Protein AF-A0A921BGT0-F1 (afdb_monomer_lite)

pLDDT: mean 76.11, std 23.1, range [27.59, 96.0]

Sequence (162 aa):
MQVGGSRNTGKLLMDRSSPGRMGVVPPTLDVPLQILPDDSMLRSELDLPEISEPEVVQYFTNLSQLNFSIDTHFYPLGSCTMKYNPKINDEVSFMAGFAGIHPRQPLETCQGALEVLYRLQEFLAKGYRDGRCKSRYLGRCSRGTCWCVDDESLSHVARGPS

Radius of gyration: 26.32 Å; chains: 1; bounding box: 71×54×64 Å

Structure (mmCIF, N/CA/C/O backbone):
data_AF-A0A921BGT0-F1
#
_entry.id   AF-A0A921BGT0-F1
#
loop_
_atom_site.group_PDB
_atom_site.id
_atom_site.type_symbol
_atom_site.label_atom_id
_atom_site.label_alt_id
_atom_site.label_comp_id
_atom_site.label_asym_id
_atom_site.label_entity_id
_atom_site.label_seq_id
_atom_site.pdbx_PDB_ins_code
_atom_site.Cartn_x
_atom_site.Cartn_y
_atom_site.Cartn_z
_atom_site.occupancy
_atom_site.B_iso_or_equiv
_atom_site.auth_seq_id
_atom_site.auth_com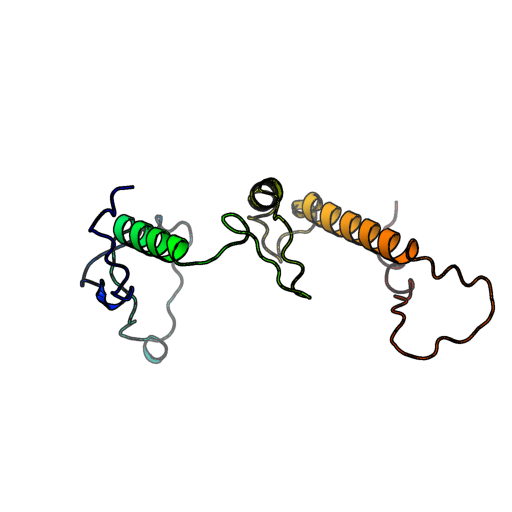p_id
_atom_site.auth_asym_id
_atom_site.auth_atom_id
_atom_site.pdbx_PDB_model_num
ATOM 1 N N . MET A 1 1 ? -1.478 26.222 18.341 1.00 41.56 1 MET A N 1
ATOM 2 C CA . MET A 1 1 ? -1.919 25.003 17.629 1.00 41.56 1 MET A CA 1
ATOM 3 C C . MET A 1 1 ? -2.909 24.281 18.521 1.00 41.56 1 MET A C 1
ATOM 5 O O . MET A 1 1 ? -2.507 23.746 19.544 1.00 41.56 1 MET A O 1
ATOM 9 N N . GLN A 1 2 ? -4.203 24.382 18.217 1.00 32.31 2 GLN A N 1
ATOM 10 C CA . GLN A 1 2 ? -5.253 23.734 19.004 1.00 32.31 2 GLN A CA 1
ATOM 11 C C . GLN A 1 2 ? -5.064 22.214 18.947 1.00 32.31 2 GLN A C 1
ATOM 13 O O . GLN A 1 2 ? -5.083 21.615 17.873 1.00 32.31 2 GLN A O 1
ATOM 18 N N . VAL A 1 3 ? -4.853 21.599 20.109 1.00 43.56 3 VAL A N 1
ATOM 19 C CA . VAL A 1 3 ? -4.870 20.146 20.272 1.00 43.56 3 VAL A CA 1
ATOM 20 C C . VAL A 1 3 ? -6.332 19.719 20.139 1.00 43.56 3 VAL A C 1
ATOM 22 O O . VAL A 1 3 ? -7.111 19.848 21.077 1.00 43.56 3 VAL A O 1
ATOM 25 N N . GLY A 1 4 ? -6.731 19.306 18.934 1.00 38.91 4 GLY A N 1
ATOM 26 C CA . GLY A 1 4 ? -8.079 18.811 18.652 1.00 38.91 4 GLY A CA 1
ATOM 27 C C . GLY A 1 4 ? -8.378 17.556 19.473 1.00 38.91 4 GLY A C 1
ATOM 28 O O . GLY A 1 4 ? -7.909 16.466 19.147 1.00 38.91 4 GLY A O 1
ATOM 29 N N . GLY A 1 5 ? -9.143 17.723 20.552 1.00 43.06 5 GLY A N 1
ATOM 30 C CA . GLY A 1 5 ? -9.478 16.708 21.555 1.00 43.06 5 GLY A CA 1
ATOM 31 C C . GLY A 1 5 ? -10.494 15.646 21.121 1.00 43.06 5 GLY A C 1
ATOM 32 O O . GLY A 1 5 ? -11.423 15.366 21.865 1.00 43.06 5 GLY A O 1
ATOM 33 N N . SER A 1 6 ? -10.334 15.033 19.945 1.00 46.56 6 SER A N 1
ATOM 34 C CA . SER A 1 6 ? -11.133 13.858 19.542 1.00 46.56 6 SER A CA 1
ATOM 35 C C . SER A 1 6 ? -10.334 12.873 18.678 1.00 46.56 6 SER A C 1
ATOM 37 O O . SER A 1 6 ? -10.812 12.320 17.692 1.00 46.56 6 SER A O 1
ATOM 39 N N . ARG A 1 7 ? -9.059 12.650 19.006 1.00 54.94 7 ARG A N 1
ATOM 40 C CA . ARG A 1 7 ? -8.307 11.531 18.426 1.00 54.94 7 ARG A CA 1
ATOM 41 C C . ARG A 1 7 ? -8.411 10.356 19.380 1.00 54.94 7 ARG A C 1
ATOM 43 O O . ARG A 1 7 ? -7.577 10.177 20.260 1.00 54.94 7 ARG A O 1
ATOM 50 N N . ASN A 1 8 ? -9.473 9.569 19.242 1.00 61.38 8 ASN A N 1
ATOM 51 C CA . ASN A 1 8 ? -9.527 8.265 19.889 1.00 61.38 8 ASN A CA 1
ATOM 52 C C . ASN A 1 8 ? -8.546 7.347 19.147 1.00 61.38 8 ASN A C 1
ATOM 54 O O . ASN A 1 8 ? -8.953 6.615 18.255 1.00 61.38 8 ASN A O 1
ATOM 58 N N . THR A 1 9 ? -7.246 7.453 19.423 1.00 65.19 9 THR A N 1
ATOM 59 C CA . THR A 1 9 ? -6.192 6.585 18.859 1.00 65.19 9 THR A CA 1
ATOM 60 C C . THR A 1 9 ? -5.806 5.451 19.808 1.00 65.19 9 THR A C 1
ATOM 62 O O . THR A 1 9 ? -5.048 4.574 19.422 1.00 65.19 9 THR A O 1
ATOM 65 N N . GLY A 1 10 ? -6.344 5.448 21.034 1.00 71.12 10 GLY A N 1
ATOM 66 C CA . GLY A 1 10 ? -6.038 4.446 22.060 1.00 71.12 10 GLY A CA 1
ATOM 67 C C . GLY A 1 10 ? -6.803 3.126 21.930 1.00 71.12 10 GLY A C 1
ATOM 68 O O . GLY A 1 10 ? -6.398 2.145 22.539 1.00 71.12 10 GLY A O 1
ATOM 69 N N . LYS A 1 11 ? -7.892 3.081 21.151 1.00 84.44 11 LYS A N 1
ATOM 70 C CA . LYS A 1 11 ? -8.649 1.843 20.891 1.00 84.44 11 LYS A CA 1
ATOM 71 C C . LYS A 1 11 ? -8.140 1.126 19.646 1.00 84.44 11 LYS A C 1
ATOM 73 O O . LYS A 1 11 ? -7.925 1.790 18.624 1.00 84.44 11 LYS A O 1
ATOM 78 N N . LEU A 1 12 ? -8.031 -0.200 19.693 1.00 89.81 12 LEU A N 1
ATOM 79 C CA . LEU A 1 12 ? -7.723 -1.009 18.514 1.00 89.81 12 LEU A CA 1
ATOM 80 C C . LEU A 1 12 ? -8.884 -0.963 17.512 1.00 89.81 12 LEU A C 1
ATOM 82 O O . LEU A 1 12 ? -9.974 -0.480 17.823 1.00 89.81 12 LEU A O 1
ATOM 86 N N . LEU A 1 13 ? -8.642 -1.436 16.288 1.00 89.62 13 LEU A N 1
ATOM 87 C CA . LEU A 1 13 ? -9.696 -1.539 15.278 1.00 89.62 13 LEU A CA 1
ATOM 88 C C . LEU A 1 13 ? -10.805 -2.504 15.733 1.00 89.62 13 LEU A C 1
ATOM 90 O O . LEU A 1 13 ? -11.980 -2.179 15.599 1.00 89.62 13 LEU A O 1
ATOM 94 N N . MET A 1 14 ? -10.424 -3.631 16.348 1.00 90.00 14 MET A N 1
ATOM 95 C CA . MET A 1 14 ? -11.356 -4.645 16.860 1.00 90.00 14 MET A CA 1
ATOM 96 C C . MET A 1 14 ? -12.280 -4.094 17.956 1.00 90.00 14 MET A C 1
ATOM 98 O O . MET A 1 14 ? -13.479 -4.346 17.932 1.00 90.00 14 MET A O 1
ATOM 102 N N . ASP A 1 15 ? -11.768 -3.235 18.845 1.00 90.38 15 ASP A N 1
ATOM 103 C CA . ASP A 1 15 ? -12.550 -2.619 19.935 1.00 90.38 15 ASP A CA 1
ATOM 104 C C . ASP A 1 15 ? -13.615 -1.618 19.450 1.00 90.38 15 ASP A C 1
ATOM 106 O O . ASP A 1 15 ? -14.403 -1.095 20.244 1.00 90.38 15 ASP A O 1
ATOM 110 N N . ARG A 1 16 ? -13.585 -1.260 18.161 1.00 87.75 16 ARG A N 1
ATOM 111 C CA . ARG A 1 16 ? -14.540 -0.345 17.514 1.00 87.75 16 ARG A CA 1
ATOM 112 C C . ARG A 1 16 ? -15.586 -1.086 16.688 1.00 87.75 16 ARG A C 1
ATOM 114 O O . ARG A 1 16 ? -16.456 -0.430 16.120 1.00 87.75 16 ARG A O 1
ATOM 121 N N . SER A 1 17 ? -15.480 -2.412 16.613 1.00 90.25 17 SER A N 1
ATOM 122 C CA . SER A 1 17 ? -16.441 -3.264 15.927 1.00 90.25 17 SER A CA 1
ATOM 123 C C . SER A 1 17 ? -17.828 -3.125 16.559 1.00 90.25 17 SER A C 1
ATOM 125 O O . SER A 1 17 ? -17.961 -3.054 17.783 1.00 90.25 17 SER A O 1
ATOM 127 N N . SER A 1 18 ? -18.866 -3.085 15.728 1.00 88.62 18 SER A N 1
ATOM 128 C CA . SER A 1 18 ? -20.260 -3.189 16.160 1.00 88.62 18 SER A CA 1
ATOM 129 C C . SER A 1 18 ? -20.987 -4.154 15.229 1.00 88.62 18 SER A C 1
ATOM 131 O O . SER A 1 18 ? -20.970 -3.909 14.020 1.00 88.62 18 SER A O 1
ATOM 133 N N . PRO A 1 19 ? -21.685 -5.172 15.764 1.00 88.56 19 PRO A N 1
ATOM 134 C CA . PRO A 1 19 ? -22.376 -6.158 14.943 1.00 88.56 19 PRO A CA 1
ATOM 135 C C . PRO A 1 19 ? -23.339 -5.527 13.931 1.00 88.56 19 PRO A C 1
ATOM 137 O O . PRO A 1 19 ? -24.070 -4.586 14.257 1.00 88.56 19 PRO A O 1
ATOM 140 N N . GLY A 1 20 ? -23.339 -6.053 12.709 1.00 87.00 20 GLY A N 1
ATOM 141 C CA . GLY A 1 20 ? -24.169 -5.637 11.581 1.00 87.00 20 GLY A CA 1
ATOM 142 C C . GLY A 1 20 ? -23.635 -4.452 10.769 1.00 87.00 20 GLY A C 1
ATOM 143 O O . GLY A 1 20 ? -24.322 -3.991 9.854 1.00 87.00 20 GLY A O 1
ATOM 144 N N . ARG A 1 21 ? -22.445 -3.917 11.074 1.00 89.44 21 ARG A N 1
ATOM 145 C CA . ARG A 1 21 ? -21.857 -2.811 10.300 1.00 89.44 21 ARG A CA 1
ATOM 146 C C . ARG A 1 21 ? -21.132 -3.323 9.061 1.00 89.44 21 ARG A C 1
ATOM 148 O O . ARG A 1 21 ? -20.215 -4.131 9.151 1.00 89.44 21 ARG A O 1
ATOM 155 N N . MET A 1 22 ? -21.477 -2.756 7.907 1.00 86.69 22 MET A N 1
ATOM 156 C CA . MET A 1 22 ? -20.792 -3.023 6.642 1.00 86.69 22 MET A CA 1
ATOM 157 C C . MET A 1 22 ? -19.946 -1.823 6.218 1.00 86.69 22 MET A C 1
ATOM 159 O O . MET A 1 22 ? -20.442 -0.699 6.132 1.00 86.69 22 MET A O 1
ATOM 163 N N . GLY A 1 23 ? -18.667 -2.080 5.949 1.00 85.19 23 GLY A N 1
ATOM 164 C CA . GLY A 1 23 ? -17.706 -1.061 5.527 1.00 85.19 23 GLY A CA 1
ATOM 165 C C . GLY A 1 23 ? -17.670 -0.823 4.024 1.00 85.19 23 GLY A C 1
ATOM 166 O O . GLY A 1 23 ? -17.315 0.262 3.595 1.00 85.19 23 GLY A O 1
ATOM 167 N N . VAL A 1 24 ? -18.044 -1.812 3.217 1.00 88.62 24 VAL A N 1
ATOM 168 C CA . VAL A 1 24 ? -18.084 -1.698 1.759 1.00 88.62 24 VAL A CA 1
ATOM 169 C C . VAL A 1 24 ? -19.197 -2.582 1.224 1.00 88.62 24 VAL A C 1
ATOM 171 O O . VAL A 1 24 ? -19.444 -3.668 1.751 1.00 88.62 24 VAL A O 1
ATOM 174 N N . VAL A 1 25 ? -19.872 -2.117 0.177 1.00 86.69 25 VAL A N 1
ATOM 175 C CA . VAL A 1 25 ? -20.811 -2.940 -0.585 1.00 86.69 25 VAL A CA 1
ATOM 176 C C . VAL A 1 25 ? -20.045 -3.491 -1.786 1.00 86.69 25 VAL A C 1
ATOM 178 O O . VAL A 1 25 ? -19.624 -2.697 -2.631 1.00 86.69 25 VAL A O 1
ATOM 181 N N . PRO A 1 26 ? -19.801 -4.812 -1.865 1.00 86.62 26 PRO A N 1
ATOM 182 C CA . PRO A 1 26 ? -19.129 -5.384 -3.023 1.00 86.62 26 PRO A CA 1
ATOM 183 C C . PRO A 1 26 ? -19.972 -5.155 -4.289 1.00 86.62 26 PRO A C 1
ATOM 185 O O . PRO A 1 26 ? -21.204 -5.095 -4.205 1.00 86.62 26 PRO A O 1
ATOM 188 N N . PRO A 1 27 ? -19.335 -5.019 -5.465 1.00 88.00 27 PRO A N 1
ATOM 189 C CA . PRO A 1 27 ? -20.062 -4.884 -6.718 1.00 88.00 27 PRO A CA 1
ATOM 190 C C . PRO A 1 27 ? -20.909 -6.132 -6.996 1.00 88.00 27 PRO A C 1
ATOM 192 O O . PRO A 1 27 ? -20.632 -7.225 -6.499 1.00 88.00 27 PRO A O 1
ATOM 195 N N . THR A 1 28 ? -21.951 -5.967 -7.812 1.00 89.81 28 THR A N 1
ATOM 196 C CA . THR A 1 28 ? -22.752 -7.093 -8.304 1.00 89.81 28 THR A CA 1
ATOM 197 C C . THR A 1 28 ? -21.876 -8.111 -9.017 1.00 89.81 28 THR A C 1
ATOM 199 O O . THR A 1 28 ? -21.003 -7.734 -9.796 1.00 89.81 28 THR A O 1
ATOM 202 N N . LEU A 1 29 ? -22.151 -9.391 -8.770 1.00 90.44 29 LEU A N 1
ATOM 203 C CA . LEU A 1 29 ? -21.399 -10.496 -9.343 1.00 90.44 29 LEU A CA 1
ATOM 204 C C . LEU A 1 29 ? -21.460 -10.465 -10.879 1.00 90.44 29 LEU A C 1
ATOM 206 O O . LEU A 1 29 ? -22.539 -10.491 -11.469 1.00 90.44 29 LEU A O 1
ATOM 210 N N . ASP A 1 30 ? -20.290 -10.420 -11.502 1.00 90.25 30 ASP A N 1
ATOM 211 C CA . ASP A 1 30 ? -20.065 -10.369 -12.949 1.00 90.25 30 ASP A CA 1
ATOM 212 C C . ASP A 1 30 ? -19.654 -11.728 -13.544 1.00 90.25 30 ASP A C 1
ATOM 214 O O . ASP A 1 30 ? -19.589 -11.889 -14.763 1.00 90.25 30 ASP A O 1
ATOM 218 N N . VAL A 1 31 ? -19.412 -12.723 -12.689 1.00 90.12 31 VAL A N 1
ATOM 219 C CA . VAL A 1 31 ? -18.974 -14.075 -13.052 1.00 90.12 31 VAL A CA 1
ATOM 220 C C . VAL A 1 31 ? -19.990 -15.146 -12.627 1.00 90.12 31 VAL A C 1
ATOM 222 O O . VAL A 1 31 ? -20.806 -14.911 -11.734 1.00 90.12 31 VAL A O 1
ATOM 225 N N . PRO A 1 32 ? -19.973 -16.348 -13.238 1.00 89.44 32 PRO A N 1
ATOM 226 C CA . PRO A 1 32 ? -20.826 -17.451 -12.804 1.00 89.44 32 PRO A CA 1
ATOM 227 C C . PRO A 1 32 ? -20.582 -17.831 -11.338 1.00 89.44 32 PRO A C 1
ATOM 229 O O . PRO A 1 32 ? -19.444 -17.842 -10.869 1.00 89.44 32 PRO A O 1
ATOM 232 N N . LEU A 1 33 ? -21.653 -18.191 -10.626 1.00 89.25 33 LEU A N 1
ATOM 233 C CA . LEU A 1 33 ? -21.560 -18.687 -9.254 1.00 89.25 33 LEU A CA 1
ATOM 234 C C . LEU A 1 33 ? -20.795 -20.012 -9.217 1.00 89.25 33 LEU A C 1
ATOM 236 O O . LEU A 1 33 ? -21.165 -20.971 -9.895 1.00 89.25 33 LEU A O 1
ATOM 240 N N . GLN A 1 34 ? -19.757 -20.065 -8.388 1.00 87.81 34 GLN A N 1
ATOM 241 C CA . GLN A 1 34 ? -18.986 -21.277 -8.156 1.00 87.81 34 GLN A CA 1
ATOM 242 C C . GLN A 1 34 ? -19.549 -22.051 -6.960 1.00 87.81 34 GLN A C 1
ATOM 244 O O . GLN A 1 34 ? -19.974 -21.459 -5.968 1.00 87.81 34 GLN A O 1
ATOM 249 N N . ILE A 1 35 ? -19.535 -23.383 -7.049 1.00 89.81 35 ILE A N 1
ATOM 250 C CA . ILE A 1 35 ? -19.962 -24.264 -5.956 1.00 89.81 35 ILE A CA 1
ATOM 251 C C . ILE A 1 35 ? -18.961 -24.135 -4.802 1.00 89.81 35 ILE A C 1
ATOM 253 O O . ILE A 1 35 ? -17.754 -24.292 -5.005 1.00 89.81 35 ILE A O 1
ATOM 257 N N . LEU A 1 36 ? -19.472 -23.835 -3.607 1.00 88.00 36 LEU A N 1
ATOM 258 C CA . LEU A 1 36 ? -18.666 -23.752 -2.394 1.00 88.00 36 LEU A CA 1
ATOM 259 C C . LEU A 1 36 ? -18.122 -25.139 -2.001 1.00 88.00 36 LEU A C 1
ATOM 261 O O . LEU A 1 36 ? -18.768 -26.154 -2.275 1.00 88.00 36 LEU A O 1
ATOM 265 N N . PRO A 1 37 ? -16.933 -25.199 -1.376 1.00 89.31 37 PRO A N 1
ATOM 266 C CA . PRO A 1 37 ? -16.419 -26.434 -0.796 1.00 89.31 37 PRO A CA 1
ATOM 267 C C . PRO A 1 37 ? -17.338 -26.936 0.330 1.00 89.31 37 PRO A C 1
ATOM 269 O O . PRO A 1 37 ? -18.138 -26.173 0.863 1.00 89.31 37 PRO A O 1
ATOM 272 N N . ASP A 1 38 ? -17.203 -28.217 0.686 1.00 91.81 38 ASP A N 1
ATOM 273 C CA . ASP A 1 38 ? -17.973 -28.856 1.762 1.00 91.81 38 ASP A CA 1
ATOM 274 C C . ASP A 1 38 ? -17.933 -28.049 3.073 1.00 91.81 38 ASP A C 1
ATOM 276 O O . ASP A 1 38 ? -16.879 -27.527 3.450 1.00 91.81 38 ASP A O 1
ATOM 280 N N . ASP A 1 39 ? -19.061 -27.991 3.784 1.00 89.50 39 ASP A N 1
ATOM 281 C CA . ASP A 1 39 ? -19.229 -27.208 5.016 1.00 89.50 39 ASP A CA 1
ATOM 282 C C . ASP A 1 39 ? -18.204 -27.568 6.101 1.00 89.50 39 ASP A C 1
ATOM 284 O O . ASP A 1 39 ? -17.833 -26.710 6.900 1.00 89.50 39 ASP A O 1
ATOM 288 N N . SER A 1 40 ? -17.678 -28.800 6.112 1.00 89.69 40 SER A N 1
ATOM 289 C CA . SER A 1 40 ? -16.610 -29.203 7.040 1.00 89.69 40 SER A CA 1
ATOM 290 C C . SER A 1 40 ? -15.297 -28.434 6.847 1.00 89.69 40 SER A C 1
ATOM 292 O O . SER A 1 40 ? -14.476 -28.375 7.764 1.00 89.69 40 SER A O 1
ATOM 294 N N . MET A 1 41 ? -15.090 -27.831 5.673 1.00 89.06 41 MET A N 1
ATOM 295 C CA . MET A 1 41 ? -13.933 -26.990 5.361 1.00 89.06 41 MET A CA 1
ATOM 296 C C . MET A 1 41 ? -14.190 -25.498 5.615 1.00 89.06 41 MET A C 1
ATOM 298 O O . MET A 1 41 ? -13.254 -24.697 5.530 1.00 89.06 41 MET A O 1
ATOM 302 N N . LEU A 1 42 ? -15.431 -25.108 5.916 1.00 89.44 42 LEU A N 1
ATOM 303 C CA . LEU A 1 42 ? -15.815 -23.720 6.143 1.00 89.44 42 LEU A CA 1
ATOM 304 C C . LEU A 1 42 ? -15.766 -23.370 7.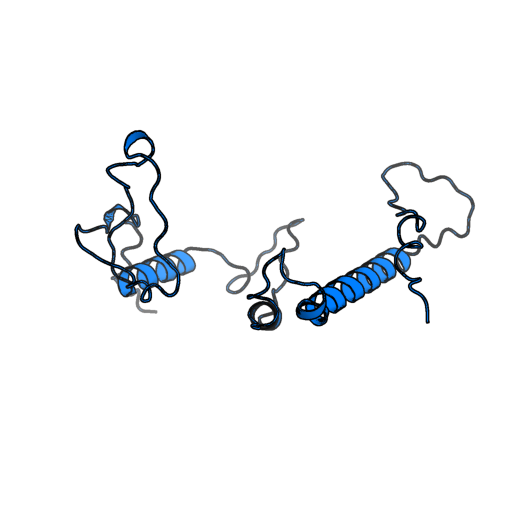633 1.00 89.44 42 LEU A C 1
ATOM 306 O O . LEU A 1 42 ? -16.079 -24.169 8.513 1.00 89.44 42 LEU A O 1
ATOM 310 N N . ARG A 1 43 ? -15.368 -22.130 7.928 1.00 86.38 43 ARG A N 1
ATOM 311 C CA . ARG A 1 43 ? -15.449 -21.574 9.284 1.00 86.38 43 ARG A CA 1
ATOM 312 C C . ARG A 1 43 ? -16.831 -20.957 9.464 1.00 86.38 43 ARG A C 1
ATOM 314 O O . ARG A 1 43 ? -17.253 -20.173 8.620 1.00 86.38 43 ARG A O 1
ATOM 321 N N . SER A 1 44 ? -17.499 -21.281 10.569 1.00 83.75 44 SER A N 1
ATOM 322 C CA . SER A 1 44 ? -18.825 -20.742 10.896 1.00 83.75 44 SER A CA 1
ATOM 323 C C . SER A 1 44 ? -18.792 -19.256 11.259 1.00 83.75 44 SER A C 1
ATOM 325 O O . SER A 1 44 ? -19.736 -18.535 10.962 1.00 83.75 44 SER A O 1
ATOM 327 N N . GLU A 1 45 ? -17.707 -18.799 11.887 1.00 84.38 45 GLU A N 1
ATOM 328 C CA . GLU A 1 45 ? -17.512 -17.406 12.290 1.00 84.38 45 GLU A CA 1
ATOM 329 C C . GLU A 1 45 ? -16.094 -16.937 11.961 1.00 84.38 45 GLU A C 1
ATOM 331 O O . GLU A 1 45 ? -15.120 -17.701 12.021 1.00 84.38 45 GLU A O 1
ATOM 336 N N . LEU A 1 46 ? -15.987 -15.656 11.617 1.00 84.75 46 LEU A N 1
ATOM 337 C CA . LEU A 1 46 ? -14.734 -14.988 11.316 1.00 84.75 46 LEU A CA 1
ATOM 338 C C . LEU A 1 46 ? -14.665 -13.691 12.123 1.00 84.75 46 LEU A C 1
ATOM 340 O O . LEU A 1 46 ? -15.507 -12.816 11.956 1.00 84.75 46 LEU A O 1
ATOM 344 N N . ASP A 1 47 ? -13.655 -13.579 12.984 1.00 86.31 47 ASP A N 1
ATOM 345 C CA . ASP A 1 47 ? -13.461 -12.446 13.900 1.00 86.31 47 ASP A CA 1
ATOM 346 C C . ASP A 1 47 ? -12.848 -11.233 13.173 1.00 86.31 47 ASP A C 1
ATOM 348 O O . ASP A 1 47 ? -11.707 -10.830 13.409 1.00 86.31 47 ASP A O 1
ATOM 352 N N . LEU A 1 48 ? -13.578 -10.713 12.181 1.00 89.62 48 LEU A N 1
ATOM 353 C CA . LEU A 1 48 ? -13.247 -9.470 11.489 1.00 89.62 48 LEU A CA 1
ATOM 354 C C . LEU A 1 48 ? -14.027 -8.300 12.099 1.00 89.62 48 LEU A C 1
ATOM 356 O O . LEU A 1 48 ? -15.178 -8.466 12.498 1.00 89.62 48 LEU A O 1
ATOM 360 N N . PRO A 1 49 ? -13.434 -7.094 12.138 1.00 90.81 49 PRO A N 1
ATOM 361 C CA . PRO A 1 49 ? -14.113 -5.931 12.679 1.00 90.81 49 PRO A CA 1
ATOM 362 C C . PRO A 1 49 ? -15.240 -5.488 11.743 1.00 90.81 49 PRO A C 1
ATOM 364 O O . PRO A 1 49 ? -15.028 -5.243 10.555 1.00 90.81 49 PRO A O 1
ATOM 367 N N . GLU A 1 50 ? -16.427 -5.311 12.308 1.00 92.25 50 GLU A N 1
ATOM 368 C CA . GLU A 1 50 ? -17.611 -4.793 11.634 1.00 92.25 50 GLU A CA 1
ATOM 369 C C . GLU A 1 50 ? -17.666 -3.277 11.845 1.00 92.25 50 GLU A C 1
ATOM 371 O O . GLU A 1 50 ? -18.046 -2.770 12.906 1.00 92.25 50 GLU A O 1
ATOM 376 N N . ILE A 1 51 ? -17.217 -2.527 10.842 1.00 92.19 51 ILE A N 1
ATOM 377 C CA . ILE A 1 51 ? -16.989 -1.082 10.932 1.00 92.19 51 ILE A CA 1
ATOM 378 C C . ILE A 1 51 ? -17.356 -0.401 9.611 1.00 92.19 51 ILE A C 1
ATOM 380 O O . ILE A 1 51 ? -17.255 -1.004 8.545 1.00 92.19 51 ILE A O 1
ATOM 384 N N . SER A 1 52 ? -17.811 0.852 9.671 1.00 91.81 52 SER A N 1
ATOM 385 C CA . SER A 1 52 ? -18.194 1.612 8.473 1.00 91.81 52 SER A CA 1
ATOM 386 C C . SER A 1 52 ? -16.978 2.192 7.730 1.00 91.81 52 SER A C 1
ATOM 388 O O . SER A 1 52 ? -15.945 2.468 8.343 1.00 91.81 52 SER A O 1
ATOM 390 N N . GLU A 1 53 ? -17.101 2.442 6.420 1.00 92.25 53 GLU A N 1
ATOM 391 C CA . GLU A 1 53 ? -16.046 3.062 5.596 1.00 92.25 53 GLU A CA 1
ATOM 392 C C . GLU A 1 53 ? -15.418 4.327 6.220 1.00 92.25 53 GLU A C 1
ATOM 394 O O . GLU A 1 53 ? -14.192 4.369 6.374 1.00 92.25 53 GLU A O 1
ATOM 399 N N . PRO A 1 54 ? -16.195 5.349 6.650 1.00 90.56 54 PRO A N 1
ATOM 400 C CA . PRO A 1 54 ? -15.608 6.569 7.203 1.00 90.56 54 PRO A CA 1
ATOM 401 C C . PRO A 1 54 ? -14.842 6.319 8.505 1.00 90.56 54 PRO A C 1
ATOM 403 O O . PRO A 1 54 ? -13.819 6.960 8.749 1.00 90.56 54 PRO A O 1
ATOM 406 N N . GLU A 1 55 ? -15.296 5.378 9.336 1.00 89.44 55 GLU A N 1
ATOM 407 C CA . GLU A 1 55 ? -14.605 5.021 10.576 1.00 89.44 55 GLU A CA 1
ATOM 408 C C . GLU A 1 55 ? -13.268 4.317 10.293 1.00 89.44 55 GLU A C 1
ATOM 410 O O . GLU A 1 55 ? -12.279 4.593 10.978 1.00 89.44 55 GLU A O 1
ATOM 415 N N . VAL A 1 56 ? -13.203 3.470 9.257 1.00 91.25 56 VAL A N 1
ATOM 416 C CA . VAL A 1 56 ? -11.957 2.837 8.788 1.00 91.25 56 VAL A CA 1
ATOM 417 C C . VAL A 1 56 ? -10.976 3.883 8.269 1.00 91.25 56 VAL A C 1
ATOM 419 O O . VAL A 1 56 ? -9.812 3.902 8.682 1.00 91.25 56 VAL A O 1
ATOM 422 N N . VAL A 1 57 ? -11.441 4.795 7.410 1.00 92.12 57 VAL A N 1
ATOM 423 C CA . VAL A 1 57 ? -10.614 5.885 6.868 1.00 92.12 57 VAL A CA 1
ATOM 424 C C . VAL A 1 57 ? -10.074 6.757 7.999 1.00 92.12 57 VAL A C 1
ATOM 426 O O . VAL A 1 57 ? -8.874 7.045 8.049 1.00 92.12 57 VAL A O 1
ATOM 429 N N . GLN A 1 58 ? -10.927 7.137 8.954 1.00 90.75 58 GLN A N 1
ATOM 430 C CA . GLN A 1 58 ? -10.523 7.927 10.114 1.00 90.75 58 GLN A CA 1
ATOM 431 C C . GLN A 1 58 ? -9.505 7.178 10.984 1.00 90.75 58 GLN A C 1
ATOM 433 O O . GLN A 1 58 ? -8.542 7.783 11.463 1.00 90.75 58 GLN A O 1
ATOM 438 N N . TYR A 1 59 ? -9.692 5.872 11.191 1.00 91.31 59 TYR A N 1
ATOM 439 C CA . TYR A 1 59 ? -8.768 5.045 11.960 1.00 91.31 59 TYR A CA 1
ATOM 440 C C . TYR A 1 59 ? -7.368 5.033 11.341 1.00 91.31 59 TYR A C 1
ATOM 442 O O . TYR A 1 59 ? -6.407 5.419 12.010 1.00 91.31 59 TYR A O 1
ATOM 450 N N . PHE A 1 60 ? -7.249 4.669 10.061 1.00 92.38 60 PHE A N 1
ATOM 451 C CA . PHE A 1 60 ? -5.950 4.591 9.388 1.00 92.38 60 PHE A CA 1
ATOM 452 C C . PHE A 1 60 ? -5.299 5.964 9.189 1.00 92.38 60 PHE A C 1
ATOM 454 O O . PHE A 1 60 ? -4.080 6.080 9.306 1.00 92.38 60 PHE A O 1
ATOM 461 N N . THR A 1 61 ? -6.092 7.020 8.985 1.00 91.69 61 THR A N 1
ATOM 462 C CA . THR A 1 61 ? -5.578 8.400 8.921 1.00 91.69 61 THR A CA 1
ATOM 463 C C . THR A 1 61 ? -4.992 8.850 10.257 1.00 91.69 61 THR A C 1
ATOM 465 O O . THR A 1 61 ? -3.949 9.497 10.300 1.00 91.69 61 THR A O 1
ATOM 468 N N . ASN A 1 62 ? -5.634 8.509 11.375 1.00 90.81 62 ASN A N 1
ATOM 469 C CA . ASN A 1 62 ? -5.082 8.825 12.690 1.00 90.81 62 ASN A CA 1
ATOM 470 C C . ASN A 1 62 ? -3.855 7.963 13.010 1.00 90.81 62 ASN A C 1
ATOM 472 O O . ASN A 1 62 ? -2.911 8.462 13.618 1.00 90.81 62 ASN A O 1
ATOM 476 N N . LEU A 1 63 ? -3.850 6.694 12.591 1.00 90.94 63 LEU A N 1
ATOM 477 C CA . LEU A 1 63 ? -2.713 5.796 12.779 1.00 90.94 63 LEU A CA 1
ATOM 478 C C . LEU A 1 63 ? -1.483 6.267 11.991 1.00 90.94 63 LEU A C 1
ATOM 480 O O . LEU A 1 63 ? -0.378 6.251 12.525 1.00 90.94 63 LEU A O 1
ATOM 484 N N . SER A 1 64 ? -1.660 6.754 10.759 1.00 90.94 64 SER A N 1
ATOM 485 C 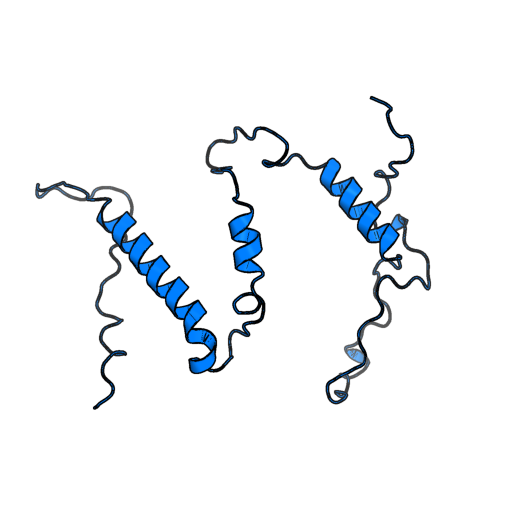CA . SER A 1 64 ? -0.549 7.264 9.947 1.00 90.94 64 SER A CA 1
ATOM 486 C C . SER A 1 64 ? 0.109 8.505 10.557 1.00 90.94 64 SER A C 1
ATOM 488 O O . SER A 1 64 ? 1.323 8.653 10.459 1.00 90.94 64 SER A O 1
ATOM 490 N N . GLN A 1 65 ? -0.652 9.352 11.259 1.00 88.81 65 GLN A N 1
ATOM 491 C CA . GLN A 1 65 ? -0.117 10.517 11.979 1.00 88.81 65 GLN A CA 1
ATOM 492 C C . GLN A 1 65 ? 0.754 10.139 13.185 1.00 88.81 65 GLN A C 1
ATOM 494 O O . GLN A 1 65 ? 1.560 10.957 13.625 1.00 88.81 65 GLN A O 1
ATOM 499 N N . LEU A 1 66 ? 0.596 8.928 13.730 1.00 89.25 66 LEU A N 1
ATOM 500 C CA . LEU A 1 66 ? 1.458 8.413 14.797 1.00 89.25 66 LEU A CA 1
ATOM 501 C C . LEU A 1 66 ? 2.777 7.839 14.261 1.00 89.25 66 LEU A C 1
ATOM 503 O O . LEU A 1 66 ? 3.715 7.654 15.035 1.00 89.25 66 LEU A O 1
ATOM 507 N N . ASN A 1 67 ? 2.865 7.567 12.955 1.00 88.62 67 ASN A N 1
ATOM 508 C CA . ASN A 1 67 ? 4.063 7.020 12.335 1.00 88.62 67 ASN A CA 1
ATOM 509 C C . ASN A 1 67 ? 5.059 8.129 11.983 1.00 88.62 67 ASN A C 1
ATOM 511 O O . ASN A 1 67 ? 4.722 9.147 11.376 1.00 88.62 67 ASN A O 1
ATOM 515 N N . PHE A 1 68 ? 6.328 7.892 12.305 1.00 89.50 68 PHE A N 1
ATOM 516 C CA . PHE A 1 68 ? 7.427 8.706 11.804 1.00 89.50 68 PHE A CA 1
ATOM 517 C C . PHE A 1 68 ? 7.725 8.274 10.362 1.00 89.50 68 PHE A C 1
ATOM 519 O O . PHE A 1 68 ? 7.914 7.089 10.095 1.00 89.50 68 PHE A O 1
ATOM 526 N N . SER A 1 69 ? 7.731 9.214 9.417 1.00 88.56 69 SER A N 1
ATOM 527 C CA . SER A 1 69 ? 7.877 8.914 7.986 1.00 88.56 69 SER A CA 1
ATOM 528 C C . SER A 1 69 ? 8.900 9.832 7.327 1.00 88.56 69 SER A C 1
ATOM 530 O O . SER A 1 69 ? 9.095 10.960 7.778 1.00 88.56 69 SER A O 1
ATOM 532 N N . ILE A 1 70 ? 9.523 9.361 6.245 1.00 89.56 70 ILE A N 1
ATOM 533 C CA . ILE A 1 70 ? 10.487 10.143 5.458 1.00 89.56 70 ILE A CA 1
ATOM 534 C C . ILE A 1 70 ? 9.853 11.360 4.765 1.00 89.56 70 ILE A C 1
ATOM 536 O O . ILE A 1 70 ? 10.528 12.357 4.529 1.00 89.56 70 ILE A O 1
ATOM 540 N N . ASP A 1 71 ? 8.555 11.292 4.465 1.00 86.25 71 ASP A N 1
ATOM 541 C CA . ASP A 1 71 ? 7.830 12.379 3.801 1.00 86.25 71 ASP A CA 1
ATOM 542 C C . ASP A 1 71 ? 7.599 13.568 4.743 1.00 86.25 71 ASP A C 1
ATOM 544 O O . ASP A 1 71 ? 7.520 14.712 4.300 1.00 86.25 71 ASP A O 1
ATOM 548 N N . THR A 1 72 ? 7.485 13.303 6.047 1.00 85.69 72 THR A N 1
ATOM 549 C CA . THR A 1 72 ? 7.179 14.322 7.060 1.00 85.69 72 THR A CA 1
ATOM 550 C C . THR A 1 72 ? 8.379 14.711 7.912 1.00 85.69 72 THR A C 1
ATOM 552 O O . THR A 1 72 ? 8.401 15.812 8.460 1.00 85.69 72 THR A O 1
ATOM 555 N N . HIS A 1 73 ? 9.381 13.839 8.031 1.00 87.00 73 HIS A N 1
ATOM 556 C CA . HIS A 1 73 ? 10.511 14.039 8.924 1.00 87.00 73 HIS A CA 1
ATOM 557 C C . HIS A 1 73 ? 11.836 13.575 8.316 1.00 87.00 73 HIS A C 1
ATOM 559 O O . HIS A 1 73 ? 11.899 12.723 7.432 1.00 87.00 73 HIS A O 1
ATOM 565 N N . PHE A 1 74 ? 12.930 14.111 8.852 1.00 86.94 74 PHE A N 1
ATOM 566 C CA . PHE A 1 74 ? 14.277 13.704 8.475 1.00 86.94 74 PHE A CA 1
ATOM 567 C C . PHE A 1 74 ? 14.652 12.347 9.099 1.00 86.94 74 PHE A C 1
ATOM 569 O O . PHE A 1 74 ? 14.514 12.163 10.308 1.00 86.94 74 PHE A O 1
ATOM 576 N N . TYR A 1 75 ? 15.159 11.414 8.280 1.00 88.38 75 TYR A N 1
ATOM 577 C CA . TYR A 1 75 ? 15.423 10.012 8.652 1.00 88.38 75 TYR A CA 1
ATOM 578 C C . TYR A 1 75 ? 16.923 9.640 8.529 1.00 88.38 75 TYR A C 1
ATOM 580 O O . TYR A 1 75 ? 17.333 9.009 7.551 1.00 88.38 75 TYR A O 1
ATOM 588 N N . PRO A 1 76 ? 17.788 10.007 9.498 1.00 83.81 76 PRO A N 1
ATOM 589 C CA . PRO A 1 76 ? 19.228 9.747 9.424 1.00 83.81 76 PRO A CA 1
ATOM 590 C C . PRO A 1 76 ? 19.595 8.340 9.926 1.00 83.81 76 PRO A C 1
ATOM 592 O O . PRO A 1 76 ? 20.359 8.185 10.877 1.00 83.81 76 PRO A O 1
ATOM 595 N N . LEU A 1 77 ? 19.054 7.295 9.296 1.00 83.94 77 LEU A N 1
ATOM 596 C CA . LEU A 1 77 ? 19.445 5.912 9.581 1.00 83.94 77 LEU A CA 1
ATOM 597 C C . LEU A 1 77 ? 20.520 5.444 8.595 1.00 83.94 77 LEU A C 1
ATOM 599 O O . LEU A 1 77 ? 20.307 5.418 7.381 1.00 83.94 77 LEU A O 1
ATOM 603 N N . GLY A 1 78 ? 21.682 5.048 9.120 1.00 83.75 78 GLY A N 1
ATOM 604 C CA . GLY A 1 78 ? 22.734 4.415 8.325 1.00 83.75 78 GLY A CA 1
ATOM 605 C C . GLY A 1 78 ? 22.276 3.061 7.768 1.00 83.75 78 GLY A C 1
ATOM 606 O O . GLY A 1 78 ? 21.477 2.374 8.395 1.00 83.75 78 GLY A O 1
ATOM 607 N N . SER A 1 79 ? 22.787 2.664 6.597 1.00 87.56 79 SER A N 1
ATOM 608 C CA . SER A 1 79 ? 22.496 1.406 5.865 1.00 87.56 79 SER A CA 1
ATOM 609 C C . SER A 1 79 ? 21.091 1.229 5.264 1.00 87.56 79 SER A C 1
ATOM 611 O O . SER A 1 79 ? 20.970 0.588 4.225 1.00 87.56 79 SER A O 1
ATOM 613 N N . CYS A 1 80 ? 20.046 1.848 5.820 1.00 86.44 80 CYS A N 1
ATOM 614 C CA . CYS A 1 80 ? 18.674 1.703 5.310 1.00 86.44 80 CYS A CA 1
ATOM 615 C C . CYS A 1 80 ? 18.412 2.450 3.988 1.00 86.44 80 CYS A C 1
ATOM 617 O O . CYS A 1 80 ? 17.404 2.201 3.340 1.00 86.44 80 CYS A O 1
ATOM 619 N N . THR A 1 81 ? 19.305 3.362 3.580 1.00 83.25 81 THR A N 1
ATOM 620 C CA . THR A 1 81 ? 19.167 4.186 2.361 1.00 83.25 81 THR A CA 1
ATOM 621 C C . THR A 1 81 ? 17.779 4.830 2.251 1.00 83.25 81 THR A C 1
ATOM 623 O O . THR A 1 81 ? 17.130 4.771 1.210 1.00 83.25 81 THR A O 1
ATOM 626 N N . MET A 1 82 ? 17.324 5.461 3.338 1.00 87.75 82 MET A N 1
ATOM 627 C CA . MET A 1 82 ? 16.040 6.166 3.403 1.00 87.75 82 MET A CA 1
ATOM 628 C C . MET A 1 82 ? 16.107 7.457 2.571 1.00 87.75 82 MET A C 1
ATOM 630 O O . MET A 1 82 ? 16.318 8.547 3.098 1.00 87.75 82 MET A O 1
ATOM 634 N N . LYS A 1 83 ? 16.005 7.311 1.246 1.00 88.81 83 LYS A N 1
ATOM 635 C CA . LYS A 1 83 ? 15.988 8.394 0.254 1.00 88.81 83 LYS A CA 1
ATOM 636 C C . LYS A 1 83 ? 14.554 8.766 -0.099 1.00 88.81 83 LYS A C 1
ATOM 638 O O . LYS A 1 83 ? 13.655 7.940 0.008 1.00 88.81 83 LYS A O 1
ATOM 643 N N . TYR A 1 84 ? 14.376 10.000 -0.566 1.00 90.38 84 TYR A N 1
ATOM 644 C CA . TYR A 1 84 ? 13.098 10.488 -1.078 1.00 90.38 84 TYR A CA 1
ATOM 645 C C . TYR A 1 84 ? 12.482 9.506 -2.090 1.00 90.38 84 TYR A C 1
ATOM 647 O O . TYR A 1 84 ? 13.174 9.095 -3.023 1.00 90.38 84 TYR A O 1
ATOM 655 N N . ASN A 1 85 ? 11.199 9.168 -1.904 1.00 92.94 85 ASN A N 1
ATOM 656 C CA . ASN A 1 85 ? 10.397 8.411 -2.866 1.00 92.94 85 ASN A CA 1
ATOM 657 C C . ASN A 1 85 ? 9.595 9.388 -3.751 1.00 92.94 85 ASN A C 1
ATOM 659 O O . ASN A 1 85 ? 8.628 9.983 -3.263 1.00 92.94 85 ASN A O 1
ATOM 663 N N . PRO A 1 86 ? 9.971 9.592 -5.029 1.00 93.56 86 PRO A N 1
ATOM 664 C CA . PRO A 1 86 ? 9.245 10.475 -5.935 1.00 93.56 86 PRO A CA 1
ATOM 665 C C . PRO A 1 86 ? 7.801 10.022 -6.141 1.00 93.56 86 PRO A C 1
ATOM 667 O O . PRO A 1 86 ? 7.564 8.891 -6.553 1.00 93.56 86 PRO A O 1
ATOM 670 N N . LYS A 1 87 ? 6.838 10.928 -5.944 1.00 93.19 87 LYS A N 1
ATOM 671 C CA . LYS A 1 87 ? 5.401 10.613 -6.085 1.00 93.19 87 LYS A CA 1
ATOM 672 C C . LYS A 1 87 ? 4.997 10.199 -7.501 1.00 93.19 87 LYS A C 1
ATOM 674 O O . LYS A 1 87 ? 4.083 9.401 -7.663 1.00 93.19 87 LYS A O 1
ATOM 679 N N . ILE A 1 88 ? 5.751 10.641 -8.509 1.00 96.00 88 ILE A N 1
ATOM 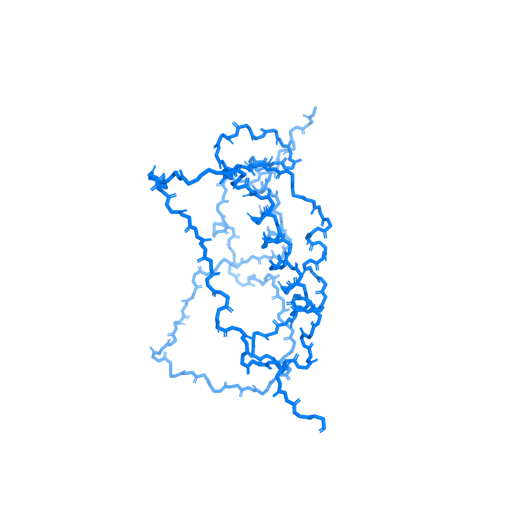680 C CA . ILE A 1 88 ? 5.577 10.183 -9.892 1.00 96.00 88 ILE A CA 1
ATOM 681 C C . ILE A 1 88 ? 5.757 8.665 -10.038 1.00 96.00 88 ILE A C 1
ATOM 683 O O . ILE A 1 88 ? 5.115 8.065 -10.890 1.00 96.00 88 ILE A O 1
ATOM 687 N N . ASN A 1 89 ? 6.586 8.019 -9.210 1.00 93.62 89 ASN A N 1
ATOM 688 C CA . ASN A 1 89 ? 6.757 6.566 -9.271 1.00 93.62 89 ASN A CA 1
ATOM 689 C C . ASN A 1 89 ? 5.478 5.845 -8.842 1.00 93.62 89 ASN A C 1
ATOM 691 O O . ASN A 1 89 ? 5.088 4.864 -9.474 1.00 93.62 89 ASN A O 1
ATOM 695 N N . ASP A 1 90 ? 4.818 6.363 -7.804 1.00 93.75 90 ASP A N 1
ATOM 696 C CA . ASP A 1 90 ? 3.546 5.830 -7.330 1.00 93.75 90 ASP A CA 1
ATOM 697 C C . ASP A 1 90 ? 2.489 5.997 -8.440 1.00 93.75 90 ASP A C 1
ATOM 699 O O . ASP A 1 90 ? 1.868 5.017 -8.845 1.00 93.75 90 ASP A O 1
ATOM 703 N N . GLU A 1 91 ? 2.366 7.189 -9.035 1.00 95.00 91 GLU A N 1
ATOM 704 C CA . GLU A 1 91 ? 1.449 7.451 -10.161 1.00 95.00 91 GLU A CA 1
ATOM 705 C C . GLU A 1 91 ? 1.699 6.533 -11.368 1.00 95.00 91 GLU A C 1
ATOM 707 O O . GLU A 1 91 ? 0.761 5.967 -11.932 1.00 95.00 91 GLU A O 1
ATOM 712 N N . VAL A 1 92 ? 2.967 6.342 -11.744 1.00 94.12 92 VAL A N 1
ATOM 713 C CA . VAL A 1 92 ? 3.363 5.458 -12.848 1.00 94.12 92 VAL A CA 1
ATOM 714 C C . VAL A 1 92 ? 2.976 4.009 -12.554 1.00 94.12 92 VAL A C 1
ATOM 716 O O . VAL A 1 92 ? 2.494 3.315 -13.449 1.00 94.12 92 VAL A O 1
ATOM 719 N N . SER A 1 93 ? 3.132 3.560 -11.305 1.00 92.94 93 SER A N 1
ATOM 720 C CA . SER A 1 93 ? 2.766 2.202 -10.892 1.00 92.94 93 SER A CA 1
ATOM 721 C C . SER A 1 93 ? 1.255 1.940 -10.950 1.00 92.94 93 SER A C 1
ATOM 723 O O . SER A 1 93 ? 0.843 0.822 -11.253 1.00 92.94 93 SER A O 1
ATOM 725 N N . PHE A 1 94 ? 0.431 2.975 -10.743 1.00 94.50 94 PHE A N 1
ATOM 726 C CA . PHE A 1 94 ? -1.031 2.890 -10.800 1.00 94.50 94 PHE A CA 1
ATOM 727 C C . PHE A 1 94 ? -1.612 2.990 -12.213 1.00 94.50 94 PHE A C 1
ATOM 729 O O . PHE A 1 94 ? -2.826 2.852 -12.381 1.00 94.50 94 PHE A O 1
ATOM 736 N N . MET A 1 95 ? -0.794 3.211 -13.247 1.00 93.50 95 MET A N 1
ATOM 737 C CA . MET A 1 95 ? -1.301 3.185 -14.618 1.00 93.50 95 MET A CA 1
ATOM 738 C C . MET A 1 95 ? -1.948 1.826 -14.915 1.00 93.50 95 MET A C 1
ATOM 740 O O . MET A 1 95 ? -1.387 0.776 -14.602 1.00 93.50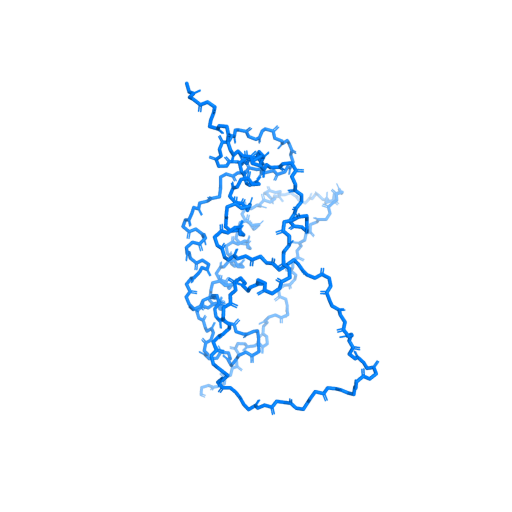 95 MET A O 1
ATOM 744 N N . ALA A 1 96 ? -3.116 1.840 -15.565 1.00 87.62 96 ALA A N 1
ATOM 745 C CA . ALA A 1 96 ? -3.909 0.633 -15.826 1.00 87.62 96 ALA A CA 1
ATOM 746 C C . ALA A 1 96 ? -3.120 -0.456 -16.575 1.00 87.62 96 ALA A C 1
ATOM 748 O O . ALA A 1 96 ? -3.295 -1.644 -16.312 1.00 87.62 96 ALA A O 1
ATOM 749 N N . GLY A 1 97 ? -2.203 -0.042 -17.457 1.00 85.69 97 GLY A N 1
ATOM 750 C CA . GLY A 1 97 ? -1.304 -0.939 -18.179 1.00 85.69 97 GLY A CA 1
ATOM 751 C C . GLY A 1 97 ? -0.254 -1.643 -17.313 1.00 85.69 97 GLY A C 1
ATOM 752 O O . GLY A 1 97 ? 0.379 -2.555 -17.820 1.00 85.69 97 GLY A O 1
ATOM 753 N N . PHE A 1 98 ? -0.061 -1.258 -16.047 1.00 90.00 98 PHE A N 1
ATOM 754 C CA . PHE A 1 98 ? 0.826 -1.933 -15.089 1.00 90.00 98 PHE A CA 1
ATOM 755 C C . PHE A 1 98 ? 0.039 -2.592 -13.954 1.00 90.00 98 PHE A C 1
ATOM 757 O O . PHE A 1 98 ? 0.184 -3.792 -13.732 1.00 90.00 98 PHE A O 1
ATOM 764 N N . ALA A 1 99 ? -0.827 -1.838 -13.269 1.00 93.81 99 ALA A N 1
ATOM 765 C CA . ALA A 1 99 ? -1.563 -2.322 -12.098 1.00 93.81 99 ALA A CA 1
ATOM 766 C C . ALA A 1 99 ? -2.550 -3.461 -12.420 1.00 93.81 99 ALA A C 1
ATOM 768 O O . ALA A 1 99 ? -2.854 -4.275 -11.552 1.00 93.81 99 ALA A O 1
ATOM 769 N N . GLY A 1 100 ? -3.050 -3.519 -13.660 1.00 92.06 100 GLY A N 1
ATOM 770 C CA . GLY A 1 100 ? -4.039 -4.504 -14.102 1.00 92.06 100 GLY A CA 1
ATOM 771 C C . GLY A 1 100 ? -3.471 -5.760 -14.769 1.00 92.06 100 GLY A C 1
ATOM 772 O O . GLY A 1 100 ? -4.257 -6.575 -15.248 1.00 92.06 100 GLY A O 1
ATOM 773 N N . ILE A 1 101 ? -2.145 -5.930 -14.856 1.00 93.19 101 ILE A N 1
ATOM 774 C CA . ILE A 1 101 ? -1.556 -7.092 -15.543 1.00 93.19 101 ILE A CA 1
ATOM 775 C C . ILE A 1 101 ? -1.680 -8.346 -14.674 1.00 93.19 101 ILE A C 1
ATOM 777 O O . ILE A 1 101 ? -1.150 -8.411 -13.564 1.00 93.19 101 ILE A O 1
ATOM 781 N N . HIS A 1 102 ? -2.287 -9.398 -15.227 1.00 92.69 102 HIS A N 1
ATOM 782 C CA . HIS A 1 102 ? -2.230 -10.727 -14.625 1.00 92.69 102 HIS A CA 1
ATOM 783 C C . HIS A 1 102 ? -0.935 -11.454 -15.048 1.00 92.69 102 HIS A C 1
ATOM 785 O O . HIS A 1 102 ? -0.648 -11.520 -16.244 1.00 92.69 102 HIS A O 1
ATOM 791 N N . PRO A 1 103 ? -0.177 -12.102 -14.138 1.00 90.56 103 PRO A N 1
ATOM 792 C CA . PRO A 1 103 ? 1.091 -12.766 -14.482 1.00 90.56 103 PRO A CA 1
ATOM 793 C C . PRO A 1 103 ? 1.005 -13.847 -15.574 1.00 90.56 103 PRO A C 1
ATOM 795 O O . PRO A 1 103 ? 2.008 -14.182 -16.193 1.00 90.56 103 PRO A O 1
ATOM 798 N N . ARG A 1 104 ? -0.185 -14.421 -15.799 1.00 92.06 104 ARG A N 1
ATOM 799 C CA . ARG A 1 104 ? -0.453 -15.442 -16.837 1.00 92.06 104 ARG A CA 1
ATOM 800 C C . ARG A 1 104 ? -1.185 -14.914 -18.078 1.00 92.06 104 ARG A C 1
ATOM 802 O O . ARG A 1 104 ? -1.776 -15.702 -18.810 1.00 92.06 104 ARG A O 1
ATOM 809 N N . GLN A 1 105 ? -1.226 -13.603 -18.273 1.00 93.00 105 GLN A N 1
ATOM 810 C CA . GLN A 1 105 ? -1.845 -12.985 -19.442 1.00 93.00 105 GLN A CA 1
ATOM 811 C C . GLN A 1 105 ? -1.007 -13.253 -20.719 1.00 93.00 105 GLN A C 1
ATOM 813 O O . GLN A 1 105 ? 0.209 -13.428 -20.607 1.00 93.00 105 GLN A O 1
ATOM 818 N N . PRO A 1 106 ? -1.610 -13.317 -21.927 1.00 93.69 106 PRO A N 1
ATOM 819 C CA . PRO A 1 106 ? -0.859 -13.508 -23.170 1.00 93.69 106 PRO A CA 1
ATOM 820 C C . PRO A 1 106 ? 0.226 -12.442 -23.381 1.00 93.69 106 PRO A C 1
ATOM 822 O O . PRO A 1 106 ? -0.017 -11.246 -23.180 1.00 93.69 106 PRO A O 1
ATOM 825 N N . LEU A 1 107 ? 1.419 -12.873 -23.806 1.00 92.06 107 LEU A N 1
ATOM 826 C CA . LEU A 1 107 ? 2.620 -12.032 -23.905 1.00 92.06 107 LEU A CA 1
ATOM 827 C C . LEU A 1 107 ? 2.438 -10.843 -24.855 1.00 92.06 107 LEU A C 1
ATOM 829 O O . LEU A 1 107 ? 3.024 -9.779 -24.646 1.00 92.06 107 LEU A O 1
ATOM 833 N N . GLU A 1 108 ? 1.611 -11.001 -25.882 1.00 93.12 108 GLU A N 1
ATOM 834 C CA . GLU A 1 108 ? 1.316 -9.989 -26.897 1.00 93.12 108 GLU A CA 1
ATOM 835 C C . GLU A 1 108 ? 0.658 -8.751 -26.277 1.00 93.12 108 GLU A C 1
ATOM 837 O O . GLU A 1 108 ? 0.857 -7.631 -26.740 1.00 93.12 108 GLU A O 1
ATOM 842 N N . THR A 1 109 ? -0.086 -8.938 -25.185 1.00 91.75 109 THR A N 1
ATOM 843 C CA . THR A 1 109 ? -0.822 -7.863 -24.505 1.00 91.75 109 THR A CA 1
ATOM 844 C C . THR A 1 109 ? -0.012 -7.159 -23.410 1.00 91.75 109 THR A C 1
ATOM 846 O O . THR A 1 109 ? -0.444 -6.130 -22.898 1.00 91.75 109 THR A O 1
ATOM 849 N N . CYS A 1 110 ? 1.181 -7.669 -23.077 1.00 93.19 110 CYS A N 1
ATOM 850 C CA . CYS A 1 110 ? 2.030 -7.166 -21.988 1.00 93.19 110 CYS A CA 1
ATOM 851 C C . CYS A 1 110 ? 3.364 -6.569 -22.473 1.00 93.19 110 CYS A C 1
ATOM 853 O O . CYS A 1 110 ? 4.270 -6.347 -21.668 1.00 93.19 110 CYS A O 1
ATOM 855 N N . GLN A 1 111 ? 3.506 -6.292 -23.775 1.00 92.56 111 GLN A N 1
ATOM 856 C CA . GLN A 1 111 ? 4.773 -5.844 -24.373 1.00 92.56 111 GLN A CA 1
ATOM 857 C C . GLN A 1 111 ? 5.348 -4.577 -23.722 1.00 92.56 111 GLN A C 1
ATOM 859 O O . GLN A 1 111 ? 6.553 -4.508 -23.496 1.00 92.56 111 GLN A O 1
ATOM 864 N N . GLY A 1 112 ? 4.504 -3.614 -23.333 1.00 90.88 112 GLY A N 1
ATOM 865 C CA . GLY A 1 112 ? 4.966 -2.394 -22.659 1.00 90.88 112 GLY A CA 1
ATOM 866 C C . GLY A 1 112 ? 5.639 -2.661 -21.305 1.00 90.88 112 GLY A C 1
ATOM 867 O O . GLY A 1 112 ? 6.667 -2.064 -20.994 1.00 90.88 112 GLY A O 1
ATOM 868 N N . ALA A 1 113 ? 5.115 -3.603 -20.515 1.00 92.56 113 ALA A N 1
ATOM 869 C CA . ALA A 1 113 ? 5.725 -3.976 -19.240 1.00 92.56 113 ALA A CA 1
ATOM 870 C C . ALA A 1 113 ? 7.033 -4.755 -19.426 1.00 92.56 113 ALA A C 1
ATOM 872 O O . ALA A 1 113 ? 8.012 -4.504 -18.719 1.00 92.56 113 ALA A O 1
ATOM 873 N N . LEU A 1 114 ? 7.076 -5.648 -20.418 1.00 92.44 114 LEU A N 1
ATOM 874 C CA . LEU A 1 114 ? 8.290 -6.383 -20.779 1.00 92.44 114 LEU A CA 1
ATOM 875 C C . LEU A 1 114 ? 9.400 -5.445 -21.267 1.00 92.44 114 LEU A C 1
ATOM 877 O O . LEU A 1 114 ? 10.561 -5.627 -20.905 1.00 92.44 114 LEU A O 1
ATOM 881 N N . GLU A 1 115 ? 9.051 -4.407 -22.025 1.00 94.44 115 GLU A N 1
ATOM 882 C CA . GLU A 1 115 ? 10.003 -3.391 -22.465 1.00 94.44 115 GLU A CA 1
ATOM 883 C C . GLU A 1 115 ? 10.624 -2.633 -21.283 1.00 94.44 115 GLU A C 1
ATOM 885 O O . GLU A 1 115 ? 11.840 -2.422 -21.260 1.00 94.44 115 GLU A O 1
ATOM 890 N N . VAL A 1 116 ? 9.827 -2.253 -20.277 1.00 93.94 116 VAL A N 1
ATOM 891 C CA . VAL A 1 116 ? 10.343 -1.598 -19.061 1.00 93.94 116 VAL A CA 1
ATOM 892 C C . VAL A 1 116 ? 11.314 -2.510 -18.316 1.00 93.94 116 VAL A C 1
ATOM 894 O O . VAL A 1 116 ? 12.395 -2.056 -17.939 1.00 93.94 116 VAL A O 1
ATOM 897 N N . LEU A 1 117 ? 10.975 -3.792 -18.148 1.00 93.56 117 LEU A N 1
ATOM 898 C CA . LEU A 1 117 ? 11.858 -4.774 -17.511 1.00 93.56 117 LEU A CA 1
ATOM 899 C C . LEU A 1 117 ? 13.174 -4.935 -18.278 1.00 93.56 117 LEU A C 1
ATOM 901 O O . LEU A 1 117 ? 14.247 -4.896 -17.676 1.00 93.56 117 LEU A O 1
ATOM 905 N N . TYR A 1 118 ? 13.103 -5.049 -19.604 1.00 95.88 118 TYR A N 1
ATOM 906 C CA . TYR A 1 118 ? 14.280 -5.169 -20.460 1.00 95.88 118 TYR A CA 1
ATOM 907 C C . TYR A 1 118 ? 15.183 -3.930 -20.375 1.00 95.88 118 TYR A C 1
ATOM 909 O O . TYR A 1 118 ? 16.391 -4.038 -20.161 1.00 95.88 118 TYR A O 1
ATOM 917 N N . ARG A 1 119 ? 14.606 -2.727 -20.474 1.00 95.50 119 ARG A N 1
ATOM 918 C CA . ARG A 1 119 ? 15.361 -1.470 -20.355 1.00 95.50 119 ARG A CA 1
ATOM 919 C C . ARG A 1 119 ? 15.975 -1.306 -18.966 1.00 95.50 119 ARG A C 1
ATOM 921 O O . ARG A 1 119 ? 17.116 -0.864 -18.859 1.00 95.50 119 ARG A O 1
ATOM 928 N N . LEU A 1 120 ? 15.253 -1.685 -17.910 1.00 95.00 120 LEU A N 1
ATOM 929 C CA . LEU A 1 120 ? 15.769 -1.672 -16.542 1.00 95.00 120 LEU A CA 1
ATOM 930 C C . LEU A 1 120 ? 16.961 -2.622 -16.392 1.00 95.00 120 LEU A C 1
ATOM 932 O O . LEU A 1 120 ? 17.987 -2.218 -15.844 1.00 95.00 120 LEU A O 1
ATOM 936 N N . GLN A 1 121 ? 16.857 -3.846 -16.918 1.00 95.19 121 GLN A N 1
ATOM 937 C CA . GLN A 1 121 ? 17.964 -4.801 -16.952 1.00 95.19 121 GLN A CA 1
ATOM 938 C C . GLN A 1 121 ? 19.189 -4.198 -17.649 1.00 95.19 121 GLN A C 1
ATOM 940 O O . GLN A 1 121 ? 20.285 -4.246 -17.097 1.00 95.19 121 GLN A O 1
ATOM 945 N N . GLU A 1 122 ? 19.010 -3.581 -18.817 1.00 94.31 122 GLU A N 1
ATOM 946 C CA . GLU A 1 122 ? 20.090 -2.924 -19.561 1.00 94.31 122 GLU A CA 1
ATOM 947 C C . GLU A 1 122 ? 20.726 -1.763 -18.785 1.00 94.31 122 GLU A C 1
ATOM 949 O O . GLU A 1 122 ? 21.951 -1.625 -18.763 1.00 94.31 122 GLU A O 1
ATOM 954 N N . PHE A 1 123 ? 19.925 -0.920 -18.126 1.00 93.31 123 PHE A N 1
ATOM 955 C CA . PHE A 1 123 ? 20.439 0.192 -17.323 1.00 93.31 123 PHE A CA 1
ATOM 956 C C . PHE A 1 123 ? 21.225 -0.287 -16.109 1.00 93.31 123 PHE A C 1
ATOM 958 O O . PHE A 1 123 ? 22.301 0.247 -15.835 1.00 93.31 123 PHE A O 1
ATOM 965 N N . LEU A 1 124 ? 20.732 -1.314 -15.417 1.00 91.69 124 LEU A N 1
ATOM 966 C CA . LEU A 1 124 ? 21.453 -1.923 -14.308 1.00 91.69 124 LEU A CA 1
ATOM 967 C C . LEU A 1 124 ? 22.731 -2.588 -14.813 1.00 91.69 124 LEU A C 1
ATOM 969 O O . LEU A 1 124 ? 23.801 -2.289 -14.295 1.00 91.69 124 LEU A O 1
ATOM 973 N N . ALA A 1 125 ? 22.665 -3.404 -15.866 1.00 89.69 125 ALA A N 1
ATOM 974 C CA . ALA A 1 125 ? 23.835 -4.051 -16.450 1.00 89.69 125 ALA A CA 1
ATOM 975 C C . ALA A 1 125 ? 24.900 -3.028 -16.869 1.00 89.69 125 ALA A C 1
ATOM 977 O O . ALA A 1 125 ? 26.075 -3.219 -16.570 1.00 89.69 125 ALA A O 1
ATOM 978 N N . LYS A 1 126 ? 24.513 -1.907 -17.488 1.00 83.38 126 LYS A N 1
ATOM 979 C CA . LYS A 1 126 ? 25.434 -0.807 -17.821 1.00 83.38 126 LYS A CA 1
ATOM 980 C C . LYS A 1 126 ? 25.974 -0.106 -16.581 1.00 83.38 126 LYS A C 1
ATOM 982 O O . LYS A 1 126 ? 27.169 0.151 -16.537 1.00 83.38 126 LYS A O 1
ATOM 987 N N . GLY A 1 127 ? 25.149 0.158 -15.569 1.00 73.38 127 GLY A N 1
ATOM 988 C CA . GLY A 1 127 ? 25.592 0.743 -14.300 1.00 73.38 127 GLY A CA 1
ATOM 989 C C . GLY A 1 127 ? 26.582 -0.152 -13.546 1.00 73.38 127 GLY A C 1
ATOM 990 O O . GLY A 1 127 ? 27.593 0.330 -13.041 1.00 73.38 127 GLY A O 1
ATOM 991 N N . TYR A 1 128 ? 26.355 -1.467 -13.545 1.00 59.69 128 TYR A N 1
ATOM 992 C CA . TYR A 1 128 ? 27.268 -2.460 -12.978 1.00 59.69 128 TYR A CA 1
ATOM 993 C C . TYR A 1 128 ? 28.525 -2.663 -13.845 1.00 59.69 128 TYR A C 1
ATOM 995 O O . TYR A 1 128 ? 29.606 -2.862 -13.297 1.00 59.69 128 TYR A O 1
ATOM 1003 N N . ARG A 1 129 ? 28.430 -2.549 -15.182 1.00 54.09 129 ARG A N 1
ATOM 1004 C CA . ARG A 1 129 ? 29.579 -2.619 -16.112 1.00 54.09 129 ARG A CA 1
ATOM 1005 C C . ARG A 1 129 ? 30.408 -1.321 -16.157 1.00 54.09 129 ARG A C 1
ATOM 1007 O O . ARG A 1 129 ? 31.608 -1.390 -16.420 1.00 54.09 129 ARG A O 1
ATOM 1014 N N . ASP A 1 130 ? 29.815 -0.155 -15.881 1.00 47.78 130 ASP A N 1
ATOM 1015 C CA . ASP A 1 130 ? 30.525 1.127 -15.694 1.00 47.78 130 ASP A CA 1
ATOM 1016 C C . ASP A 1 130 ? 31.020 1.330 -14.254 1.00 47.78 130 ASP A C 1
ATOM 1018 O O . ASP A 1 130 ? 31.915 2.139 -14.002 1.00 47.78 130 ASP A O 1
ATOM 1022 N N . GLY A 1 131 ? 30.617 0.441 -13.341 1.00 41.84 131 GLY A N 1
ATOM 1023 C CA . GLY A 1 131 ? 31.464 -0.045 -12.256 1.00 41.84 131 GLY A CA 1
ATOM 1024 C C . GLY A 1 131 ? 32.693 -0.777 -12.801 1.00 41.84 131 GLY A C 1
ATOM 1025 O O . GLY A 1 131 ? 32.988 -1.902 -12.404 1.00 41.84 131 GLY A O 1
ATOM 1026 N N . ARG A 1 132 ? 33.426 -0.161 -13.738 1.00 37.69 132 ARG A N 1
ATOM 1027 C CA . ARG A 1 132 ? 34.716 -0.651 -14.192 1.00 37.69 132 ARG A CA 1
ATOM 1028 C C . ARG A 1 132 ? 35.580 -0.784 -12.951 1.00 37.69 132 ARG A C 1
ATOM 1030 O O . ARG A 1 132 ? 36.133 0.197 -12.454 1.00 37.69 132 ARG A O 1
ATOM 1037 N N . CYS A 1 133 ? 35.803 -2.025 -12.537 1.00 41.31 133 CYS A N 1
ATOM 1038 C CA . CYS A 1 133 ? 37.098 -2.410 -12.026 1.00 41.31 133 CYS A CA 1
ATOM 1039 C C . CYS A 1 133 ? 38.102 -2.076 -13.143 1.00 41.31 133 CYS A C 1
ATOM 1041 O O . CYS A 1 133 ? 38.424 -2.900 -13.995 1.00 41.31 133 CYS A O 1
ATOM 1043 N N . LYS A 1 134 ? 38.559 -0.817 -13.202 1.00 34.66 134 LYS A N 1
ATOM 1044 C CA . LYS A 1 134 ? 39.624 -0.346 -14.096 1.00 34.66 134 LYS A CA 1
ATOM 1045 C C . LYS A 1 134 ? 40.982 -0.899 -13.649 1.00 34.66 134 LYS A C 1
ATOM 1047 O O . LYS A 1 134 ? 41.995 -0.224 -13.797 1.00 34.66 134 LYS A O 1
ATOM 1052 N N . SER A 1 135 ? 41.053 -2.123 -13.128 1.00 34.84 135 SER A N 1
ATOM 1053 C CA . SER A 1 135 ? 42.338 -2.796 -13.004 1.00 34.84 135 SER A CA 1
ATOM 1054 C C . SER A 1 135 ? 42.672 -3.425 -14.348 1.00 34.84 135 SER A C 1
ATOM 1056 O O . SER A 1 135 ? 42.506 -4.620 -14.576 1.00 34.84 135 SER A O 1
ATOM 1058 N N . ARG A 1 136 ? 43.198 -2.596 -15.252 1.00 36.44 136 ARG A N 1
ATOM 1059 C CA . ARG A 1 136 ? 44.088 -3.049 -16.323 1.00 36.44 136 ARG A CA 1
ATOM 1060 C C . ARG A 1 136 ? 45.432 -3.443 -15.695 1.00 36.44 136 ARG A C 1
ATOM 1062 O O . ARG A 1 136 ? 46.454 -2.877 -16.035 1.00 36.44 136 ARG A O 1
ATOM 1069 N N . TYR A 1 137 ? 45.415 -4.358 -14.736 1.00 31.22 137 TYR A N 1
ATOM 1070 C CA . TYR A 1 137 ? 46.580 -5.063 -14.225 1.00 31.22 137 TYR A CA 1
ATOM 1071 C C . TYR A 1 137 ? 46.095 -6.427 -13.744 1.00 31.22 137 TYR A C 1
ATOM 1073 O O . TYR A 1 137 ? 45.223 -6.529 -12.879 1.00 31.22 137 TYR A O 1
ATOM 1081 N N . LEU A 1 138 ? 46.647 -7.468 -14.370 1.00 43.12 138 LEU A N 1
ATOM 1082 C CA . LEU A 1 138 ? 46.615 -8.849 -13.901 1.00 43.12 138 LEU A CA 1
ATOM 1083 C C . LEU A 1 138 ? 46.911 -8.868 -12.394 1.00 43.12 138 LEU A C 1
ATOM 1085 O O . LEU A 1 138 ? 48.026 -8.560 -11.984 1.00 43.12 138 LEU A O 1
ATOM 1089 N N . GLY A 1 139 ? 45.916 -9.189 -11.566 1.00 32.50 139 GLY A N 1
ATOM 1090 C CA . GLY A 1 139 ? 46.080 -9.061 -10.120 1.00 32.50 139 GLY A CA 1
ATOM 1091 C C . GLY A 1 139 ? 44.859 -9.471 -9.310 1.00 32.50 139 GLY A C 1
ATOM 1092 O O . GLY A 1 139 ? 44.182 -8.627 -8.747 1.00 32.50 139 GLY A O 1
ATOM 1093 N N . ARG A 1 140 ? 44.603 -10.784 -9.286 1.00 33.50 140 ARG A N 1
ATOM 1094 C CA . ARG A 1 140 ? 43.950 -11.584 -8.230 1.00 33.50 140 ARG A CA 1
ATOM 1095 C C . ARG A 1 140 ? 42.825 -10.902 -7.420 1.00 33.50 140 ARG A C 1
ATOM 1097 O O . ARG A 1 140 ? 43.066 -10.184 -6.457 1.00 33.50 140 ARG A O 1
ATOM 1104 N N . CYS A 1 141 ? 41.586 -11.277 -7.737 1.00 37.94 141 CYS A N 1
ATOM 1105 C CA . CYS A 1 141 ? 40.433 -11.104 -6.859 1.00 37.94 141 CYS A CA 1
ATOM 1106 C C . CYS A 1 141 ? 40.670 -11.891 -5.557 1.00 37.94 141 CYS A C 1
ATOM 1108 O O . CYS A 1 141 ? 40.684 -13.122 -5.562 1.00 37.94 141 CYS A O 1
ATOM 1110 N N . SER A 1 142 ? 40.899 -11.197 -4.444 1.00 39.62 142 SER A N 1
ATOM 1111 C CA . SER A 1 142 ? 40.919 -11.801 -3.116 1.00 39.62 142 SER A CA 1
ATOM 1112 C C . SER A 1 142 ? 39.890 -11.101 -2.229 1.00 39.62 142 SER A C 1
ATOM 1114 O O . SER A 1 142 ? 40.110 -10.002 -1.735 1.00 39.62 142 SER A O 1
ATOM 1116 N N . ARG A 1 143 ? 38.793 -11.835 -1.990 1.00 35.94 143 ARG A N 1
ATOM 1117 C CA . ARG A 1 143 ? 37.696 -11.604 -1.026 1.00 35.94 143 ARG A CA 1
ATOM 1118 C C . ARG A 1 143 ? 36.479 -10.827 -1.551 1.00 35.94 143 ARG A C 1
ATOM 1120 O O . ARG A 1 143 ? 36.396 -9.615 -1.420 1.00 35.94 143 ARG A O 1
ATOM 1127 N N . GLY A 1 144 ? 35.481 -11.602 -1.994 1.00 36.38 144 GLY A N 1
ATOM 1128 C CA . GLY A 1 144 ? 34.060 -11.249 -1.859 1.00 36.38 144 GLY A CA 1
ATOM 1129 C C . GLY A 1 144 ? 33.301 -11.009 -3.164 1.00 36.38 144 GLY A C 1
ATOM 1130 O O . GLY A 1 144 ? 33.013 -9.869 -3.489 1.00 36.38 144 GLY A O 1
ATOM 1131 N N . THR A 1 145 ? 32.969 -12.098 -3.872 1.00 34.09 145 THR A N 1
ATOM 1132 C CA . THR A 1 145 ? 31.929 -12.223 -4.923 1.00 34.09 145 THR A CA 1
ATOM 1133 C C . THR A 1 145 ? 31.858 -11.123 -5.990 1.00 34.09 145 THR A C 1
ATOM 1135 O O . THR A 1 145 ? 31.102 -10.162 -5.875 1.00 34.09 145 THR A O 1
ATOM 1138 N N . CYS A 1 146 ? 32.569 -11.343 -7.098 1.00 34.78 146 CYS A N 1
ATOM 1139 C CA . CYS A 1 146 ? 32.278 -10.700 -8.376 1.00 34.78 146 CYS A CA 1
ATOM 1140 C C . CYS A 1 146 ? 31.165 -11.508 -9.064 1.00 34.78 146 CYS A C 1
ATOM 1142 O O . CYS A 1 146 ? 31.391 -12.659 -9.434 1.00 34.78 146 CYS A O 1
ATOM 1144 N N . TRP A 1 147 ? 29.965 -10.945 -9.192 1.00 29.33 147 TRP A N 1
ATOM 1145 C CA . TRP A 1 147 ? 28.894 -11.553 -9.983 1.00 29.33 147 TRP A CA 1
ATOM 1146 C C . TRP A 1 147 ? 29.097 -11.179 -11.454 1.00 29.33 147 TRP A C 1
ATOM 1148 O O . TRP A 1 147 ? 28.605 -10.153 -11.918 1.00 29.33 147 TRP A O 1
ATOM 1158 N N . CYS A 1 148 ? 29.849 -12.001 -12.186 1.00 35.50 148 CYS A N 1
ATOM 1159 C CA . CYS A 1 148 ? 29.728 -12.055 -13.639 1.00 35.50 148 CYS A CA 1
ATOM 1160 C C . CYS A 1 148 ? 28.544 -12.970 -13.952 1.00 35.50 148 CYS A C 1
ATOM 1162 O O . CYS A 1 148 ? 28.594 -14.159 -13.657 1.00 35.50 148 CYS A O 1
ATOM 1164 N N . VAL A 1 149 ? 27.466 -12.413 -14.496 1.00 37.75 149 VAL A N 1
ATOM 1165 C CA . VAL A 1 149 ? 26.416 -13.222 -15.121 1.00 37.75 149 VAL A CA 1
ATOM 1166 C C . VAL A 1 149 ? 26.951 -13.632 -16.490 1.00 37.75 149 VAL A C 1
ATOM 1168 O O . VAL A 1 149 ? 27.195 -12.763 -17.328 1.00 37.75 149 VAL A O 1
ATOM 1171 N N . ASP A 1 150 ? 27.193 -14.929 -16.680 1.00 32.31 150 ASP A N 1
ATOM 1172 C CA . ASP A 1 150 ? 27.620 -15.494 -17.958 1.00 32.31 150 ASP A CA 1
ATOM 1173 C C . ASP A 1 150 ? 26.511 -15.324 -19.014 1.00 32.31 150 ASP A C 1
ATOM 1175 O O . ASP A 1 150 ? 25.364 -15.736 -18.835 1.00 32.31 150 ASP A O 1
ATOM 1179 N N . ASP A 1 151 ? 26.885 -14.688 -20.123 1.00 39.31 151 ASP A N 1
ATOM 1180 C CA . ASP A 1 151 ? 26.058 -14.231 -21.253 1.00 39.31 151 ASP A CA 1
ATOM 1181 C C . ASP A 1 151 ? 25.573 -15.391 -22.169 1.00 39.31 151 ASP A C 1
ATOM 1183 O O . ASP A 1 151 ? 25.204 -15.177 -23.321 1.00 39.31 151 ASP A O 1
ATOM 1187 N N . GLU A 1 152 ? 25.593 -16.652 -21.714 1.00 35.94 152 GLU A N 1
ATOM 1188 C CA . GLU A 1 152 ? 25.352 -17.812 -22.598 1.00 35.94 152 GLU A CA 1
ATOM 1189 C C . GLU A 1 152 ? 23.887 -18.281 -22.682 1.00 35.94 152 GLU A C 1
ATOM 1191 O O . GLU A 1 152 ? 23.512 -18.937 -23.655 1.00 35.94 152 GLU A O 1
ATOM 1196 N N . SER A 1 153 ? 23.014 -17.917 -21.736 1.00 33.91 153 SER A N 1
ATOM 1197 C CA . SER A 1 153 ? 21.655 -18.495 -21.663 1.00 33.91 153 SER A CA 1
ATOM 1198 C C . SER A 1 153 ? 20.562 -17.766 -22.465 1.00 33.91 153 SER A C 1
ATOM 1200 O O . SER A 1 153 ? 19.469 -18.307 -22.622 1.00 33.91 153 SER A O 1
ATOM 1202 N N . LEU A 1 154 ? 20.830 -16.579 -23.026 1.00 37.91 154 LEU A N 1
ATOM 1203 C CA . LEU A 1 154 ? 19.819 -15.763 -23.733 1.00 37.91 154 LEU A CA 1
ATOM 1204 C C . LEU A 1 154 ? 19.925 -15.788 -25.269 1.00 37.91 154 LEU A C 1
ATOM 1206 O O . LEU A 1 154 ? 19.081 -15.219 -25.960 1.00 37.91 154 LEU A O 1
ATOM 1210 N N . SER A 1 155 ? 20.910 -16.492 -25.831 1.00 32.38 155 SER A N 1
ATOM 1211 C CA . SER A 1 155 ? 21.145 -16.545 -27.284 1.00 32.38 155 SER A CA 1
ATOM 1212 C C . SER A 1 155 ? 20.106 -17.359 -28.077 1.00 32.38 155 SER A C 1
ATOM 1214 O O . SER A 1 155 ? 20.062 -17.259 -29.302 1.00 32.38 155 SER A O 1
ATOM 1216 N N . HIS A 1 156 ? 19.254 -18.149 -27.411 1.00 29.94 156 HIS A N 1
ATOM 1217 C CA . HIS A 1 156 ? 18.366 -19.117 -28.073 1.00 29.94 156 HIS A CA 1
ATOM 1218 C C . HIS A 1 156 ? 16.932 -18.632 -28.351 1.00 29.94 156 HIS A C 1
ATOM 1220 O O . HIS A 1 156 ? 16.194 -19.329 -29.041 1.00 29.94 156 HIS A O 1
ATOM 1226 N N . VAL A 1 157 ? 16.518 -17.447 -27.883 1.00 39.41 157 VAL A N 1
ATOM 1227 C CA . VAL A 1 157 ? 15.114 -16.990 -28.033 1.00 39.41 157 VAL A CA 1
ATOM 1228 C C . VAL A 1 157 ? 14.909 -16.022 -29.213 1.00 39.41 157 VAL A C 1
ATOM 1230 O O . VAL A 1 157 ? 13.786 -15.813 -29.656 1.00 39.41 157 VAL A O 1
ATOM 1233 N N . ALA A 1 158 ? 15.978 -15.472 -29.800 1.00 34.56 158 ALA A N 1
ATOM 1234 C CA . ALA A 1 158 ? 15.875 -14.370 -30.767 1.00 34.56 158 ALA A CA 1
ATOM 1235 C C 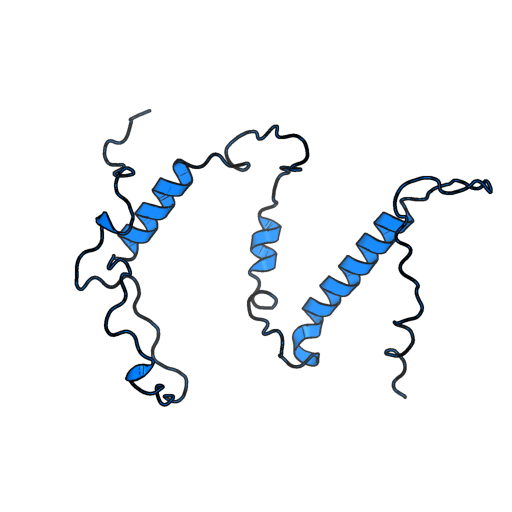. ALA A 1 158 ? 15.974 -14.763 -32.259 1.00 34.56 158 ALA A C 1
ATOM 1237 O O . ALA A 1 158 ? 16.276 -13.908 -33.092 1.00 34.56 158 ALA A O 1
ATOM 1238 N N . ARG A 1 159 ? 15.748 -16.029 -32.637 1.00 34.66 159 ARG A N 1
ATOM 1239 C CA . ARG A 1 159 ? 15.721 -16.436 -34.059 1.00 34.66 159 ARG A CA 1
ATOM 1240 C C . ARG A 1 159 ? 14.510 -17.311 -34.384 1.00 34.66 159 ARG A C 1
ATOM 1242 O O . ARG A 1 159 ? 14.617 -18.529 -34.446 1.00 34.66 159 ARG A O 1
ATOM 1249 N N . GLY A 1 160 ? 13.370 -16.660 -34.614 1.00 27.59 160 GLY A N 1
ATOM 1250 C CA . GLY A 1 160 ? 12.252 -17.210 -35.391 1.00 27.59 160 GLY A CA 1
ATOM 1251 C C . GLY A 1 160 ? 12.328 -16.713 -36.846 1.00 27.59 160 GLY A C 1
ATOM 1252 O O . GLY A 1 160 ? 12.785 -15.588 -37.052 1.00 27.59 160 GLY A O 1
ATOM 1253 N N . PRO A 1 161 ? 11.963 -17.535 -37.848 1.00 36.66 161 PRO A N 1
ATOM 1254 C CA . PRO A 1 161 ? 12.316 -17.312 -39.250 1.00 36.66 161 PRO A CA 1
ATOM 1255 C C . PRO A 1 161 ? 11.422 -16.270 -39.939 1.00 36.66 161 PRO A C 1
ATOM 1257 O O . PRO A 1 161 ? 10.214 -16.223 -39.708 1.00 36.66 161 PRO A O 1
ATOM 1260 N N . SER A 1 162 ? 12.057 -15.469 -40.796 1.00 38.75 162 SER A N 1
ATOM 1261 C CA . SER A 1 162 ? 11.465 -14.666 -41.875 1.00 38.75 162 SER A CA 1
ATOM 1262 C C . SER A 1 162 ? 11.003 -15.529 -43.041 1.00 38.75 162 SER A C 1
ATOM 1264 O O . SER A 1 162 ? 11.788 -16.444 -43.387 1.00 38.75 162 SER A O 1
#

Foldseek 3Di:
DDPPPPPPLPDDLLNQADPPADADDDDDDPDDDDDDPDPVPDDPDDSDGRDHNVVVVSNVVSVVVVDDAVVVDPDPDPPPPRDDDDVVVVVVCPPCLRVVDDPPDDPVSNVVVVVVVVVVVVVVVVVVVVVPPPPPDDDDDDDDDDDDDDPPPPPPPPDDDD

Secondary structure (DSSP, 8-state):
----S----SS-SGGG--TT--S--PPPP-SPPPPPPPGGGS-S--------HHHHHHHHHHHHHHS--TTTS----SSS------HHHHHHHTSHHHHT--TTS-GGG-HHHHHHHHHHHHHHHHHHHHS-----S-----SS------TTSSTTSS----